Protein AF-A0A382M4D9-F1 (afdb_monomer_lite)

pLDDT: mean 91.48, std 10.32, range [55.06, 98.75]

Secondary structure (DSSP, 8-state):
-BTTB-TT----HHHHHHHHHHTT---EEEE--S-SSTGGGHHHHHHHHHSTTTEEEEE---TT-S-HHHHHHHHHHTTTT-EEEEEES---S-SSTTS---GGGSTTHHHHHHHHHHT-EEEE---GGGGGGHHHHHHH-TT--EEEGGGS----S-EEE-TTS-EEE-

Structure (mmCIF, N/CA/C/O backbone):
data_AF-A0A382M4D9-F1
#
_entry.id   AF-A0A382M4D9-F1
#
loop_
_atom_site.group_PDB
_atom_site.id
_atom_site.type_symbol
_atom_site.label_atom_id
_atom_site.label_alt_id
_atom_site.label_comp_id
_atom_site.label_asym_id
_atom_site.label_entity_id
_atom_site.label_seq_id
_atom_site.pdbx_PDB_ins_code
_atom_site.Cartn_x
_atom_site.Cartn_y
_atom_site.Cartn_z
_atom_site.occupancy
_atom_site.B_iso_or_equiv
_atom_site.auth_seq_id
_atom_site.auth_comp_id
_atom_site.auth_asym_id
_atom_site.auth_atom_id
_atom_site.pdbx_PDB_model_num
ATOM 1 N N . VAL A 1 1 ? -1.317 16.484 -0.487 1.00 55.53 1 VAL A N 1
ATOM 2 C CA . VAL A 1 1 ? -2.567 17.117 -0.968 1.00 55.53 1 VAL A CA 1
ATOM 3 C C . VAL A 1 1 ? -2.512 17.116 -2.482 1.00 55.53 1 VAL A C 1
ATOM 5 O O . VAL A 1 1 ? -1.480 17.491 -3.025 1.00 55.53 1 VAL A O 1
ATOM 8 N N . SER A 1 2 ? -3.540 16.599 -3.143 1.00 65.31 2 SER A N 1
ATOM 9 C CA . SER A 1 2 ? -3.693 16.651 -4.603 1.00 65.31 2 SER A CA 1
ATOM 10 C C . SER A 1 2 ? -5.046 17.277 -4.920 1.00 65.31 2 SER A C 1
ATOM 12 O O . SER A 1 2 ? -5.906 17.311 -4.042 1.00 65.31 2 SER A O 1
ATOM 14 N N . ASP A 1 3 ? -5.272 17.707 -6.160 1.00 67.88 3 ASP A N 1
ATOM 15 C CA . ASP A 1 3 ? -6.559 18.289 -6.578 1.00 67.88 3 ASP A CA 1
ATOM 16 C C . ASP A 1 3 ? -7.755 17.358 -6.289 1.00 67.88 3 ASP A C 1
ATOM 18 O O . ASP A 1 3 ? -8.880 17.804 -6.079 1.00 67.88 3 ASP A O 1
ATOM 22 N N . HIS A 1 4 ? -7.507 16.047 -6.217 1.00 68.38 4 HIS A N 1
ATOM 23 C CA . HIS A 1 4 ? -8.518 15.021 -5.943 1.00 68.38 4 HIS A CA 1
ATOM 24 C C . HIS A 1 4 ? -8.655 14.661 -4.453 1.00 68.38 4 HIS A C 1
ATOM 26 O O . HIS A 1 4 ? -9.627 14.015 -4.060 1.00 68.38 4 HIS A O 1
ATOM 32 N N . LEU A 1 5 ? -7.697 15.077 -3.622 1.00 73.44 5 LEU A N 1
ATOM 33 C CA . LEU A 1 5 ? -7.698 14.936 -2.164 1.00 73.44 5 LEU A CA 1
ATOM 34 C C . LEU A 1 5 ? -7.378 16.300 -1.533 1.00 73.44 5 LEU A C 1
ATOM 36 O O . LEU A 1 5 ? -6.276 16.476 -0.991 1.00 73.44 5 LEU A O 1
ATOM 40 N N . PRO A 1 6 ? -8.307 17.269 -1.657 1.00 75.50 6 PRO A N 1
ATOM 41 C CA . PRO A 1 6 ? -8.135 18.606 -1.101 1.00 75.50 6 PRO A CA 1
ATOM 42 C C . PRO A 1 6 ? -8.038 18.530 0.429 1.00 75.50 6 PRO A C 1
ATOM 44 O O . PRO A 1 6 ? -8.670 17.673 1.053 1.00 75.50 6 PRO A O 1
ATOM 47 N N . ALA A 1 7 ? -7.227 19.399 1.036 1.00 77.00 7 ALA A N 1
ATOM 48 C CA . ALA A 1 7 ? -6.929 19.369 2.473 1.00 77.00 7 ALA A CA 1
ATOM 49 C C . ALA A 1 7 ? -8.166 19.637 3.351 1.00 77.00 7 ALA A C 1
ATOM 51 O O . ALA A 1 7 ? -8.216 19.255 4.514 1.00 77.00 7 ALA A O 1
ATOM 52 N N . GLU A 1 8 ? -9.167 20.274 2.763 1.00 81.31 8 GLU A N 1
ATOM 53 C CA . GLU A 1 8 ? -10.406 20.763 3.349 1.00 81.31 8 GLU A CA 1
ATOM 54 C C . GLU A 1 8 ? -11.486 19.675 3.350 1.00 81.31 8 GLU A C 1
ATOM 56 O O . GLU A 1 8 ? -12.506 19.796 4.029 1.00 81.31 8 GLU A O 1
ATOM 61 N N . ARG A 1 9 ? -11.289 18.598 2.575 1.00 82.69 9 ARG A N 1
ATOM 62 C CA . ARG A 1 9 ? -12.210 17.465 2.542 1.00 82.69 9 ARG A CA 1
ATOM 63 C C . ARG A 1 9 ? -11.913 16.536 3.710 1.00 82.69 9 ARG A C 1
ATOM 65 O O . ARG A 1 9 ? -11.117 15.603 3.609 1.00 82.69 9 ARG A O 1
ATOM 72 N N . GLU A 1 10 ? -12.627 16.762 4.801 1.00 87.75 10 GLU A N 1
ATOM 73 C CA . GLU A 1 10 ? -12.584 15.886 5.962 1.00 87.75 10 GLU A CA 1
ATOM 74 C C . GLU A 1 10 ? -13.296 14.550 5.692 1.00 87.75 10 GLU A C 1
ATOM 76 O O . GLU A 1 10 ? -14.383 14.486 5.112 1.00 87.75 10 GLU A O 1
ATOM 81 N N . ALA A 1 11 ? -12.672 13.462 6.137 1.00 90.75 11 ALA A N 1
ATOM 82 C CA . ALA A 1 11 ? -13.243 12.119 6.141 1.00 90.75 11 ALA A CA 1
ATOM 83 C C . ALA A 1 11 ? -12.932 11.441 7.489 1.00 90.75 11 ALA A C 1
ATOM 85 O O . ALA A 1 11 ? -12.073 10.559 7.541 1.00 90.75 11 ALA A O 1
ATOM 86 N N . PRO A 1 12 ? -13.569 11.893 8.587 1.00 94.81 12 PRO A N 1
ATOM 87 C CA . PRO A 1 12 ? -13.306 11.375 9.924 1.00 94.81 12 PRO A CA 1
ATOM 88 C C . PRO A 1 12 ? -13.742 9.909 10.062 1.00 94.81 12 PRO A C 1
ATOM 90 O O . PRO A 1 12 ? -14.660 9.439 9.383 1.00 94.81 12 PRO A O 1
ATOM 93 N N . VAL A 1 13 ? -13.101 9.183 10.977 1.00 97.12 13 VAL A N 1
ATOM 94 C CA . VAL A 1 13 ? -13.287 7.735 11.152 1.00 97.12 13 VAL A CA 1
ATOM 95 C C . VAL A 1 13 ? -14.624 7.446 11.820 1.00 97.12 13 VAL A C 1
ATOM 97 O O . VAL A 1 13 ? -15.262 6.443 11.527 1.00 97.12 13 VAL A O 1
ATOM 100 N N . GLU A 1 14 ? -15.103 8.376 12.638 1.00 97.25 14 GLU A N 1
ATOM 101 C CA . GLU A 1 14 ? -16.394 8.342 13.314 1.00 97.25 14 GLU A CA 1
ATOM 102 C C . GLU A 1 14 ? -17.543 8.297 12.296 1.00 97.25 14 GLU A C 1
ATOM 104 O O . GLU A 1 14 ? -18.450 7.475 12.421 1.00 97.25 14 GLU A O 1
ATOM 109 N N . LEU A 1 15 ? -17.452 9.094 11.222 1.00 96.88 15 LEU A N 1
ATOM 110 C CA . LEU A 1 15 ? -18.423 9.062 10.124 1.00 96.88 15 LEU A CA 1
ATOM 111 C C . LEU A 1 15 ? -18.382 7.723 9.373 1.00 96.88 15 LEU A C 1
ATOM 113 O O . LEU A 1 15 ? -19.407 7.229 8.900 1.00 96.88 15 LEU A O 1
ATOM 117 N N . PHE A 1 16 ? -17.197 7.125 9.234 1.00 97.50 16 PHE A N 1
ATOM 118 C CA . PHE A 1 16 ? -17.065 5.817 8.601 1.00 97.50 16 PHE A CA 1
ATOM 119 C C . PHE A 1 16 ? -17.634 4.697 9.482 1.00 97.50 16 PHE A C 1
ATOM 121 O O . PHE A 1 16 ? -18.360 3.842 8.976 1.00 97.50 16 PHE A O 1
ATOM 128 N N . LEU A 1 17 ? -17.396 4.743 10.793 1.00 98.25 17 LEU A N 1
ATOM 129 C CA . LEU A 1 17 ? -17.949 3.804 11.770 1.00 98.25 17 LEU A CA 1
ATOM 130 C C . LEU A 1 17 ? -19.481 3.848 11.811 1.00 98.25 17 LEU A C 1
ATOM 132 O O . LEU A 1 17 ? -20.110 2.790 11.801 1.00 98.25 17 LEU A O 1
ATOM 136 N N . GLU A 1 18 ? -20.087 5.039 11.784 1.00 97.81 18 GLU A N 1
ATOM 137 C CA . GLU A 1 18 ? -21.548 5.198 11.698 1.00 97.81 18 GLU A CA 1
ATOM 138 C C . GLU A 1 18 ? -22.109 4.532 10.430 1.00 97.81 18 GLU A C 1
ATOM 140 O O . GLU A 1 18 ? -23.104 3.798 10.469 1.00 97.81 18 GLU A O 1
ATOM 145 N N . ARG A 1 19 ? -21.434 4.725 9.289 1.00 97.62 19 ARG A N 1
ATOM 146 C CA . ARG A 1 19 ? -21.816 4.081 8.024 1.00 97.62 19 ARG A CA 1
ATOM 147 C C . ARG A 1 19 ? -21.670 2.568 8.090 1.00 97.62 19 ARG A C 1
ATOM 149 O O . ARG A 1 19 ? -22.574 1.873 7.632 1.00 97.62 19 ARG A O 1
ATOM 156 N N . MET A 1 20 ? -20.574 2.062 8.654 1.00 98.31 20 MET A N 1
ATOM 157 C CA . MET A 1 20 ? -20.366 0.628 8.856 1.00 98.31 20 MET A CA 1
ATOM 158 C C . MET A 1 20 ? -21.477 0.032 9.717 1.00 98.31 20 MET A C 1
ATOM 160 O O . MET A 1 20 ? -22.072 -0.965 9.325 1.00 98.31 20 MET A O 1
ATOM 164 N N . GLN A 1 21 ? -21.818 0.676 10.837 1.00 98.00 21 GLN A N 1
ATOM 165 C CA . GLN A 1 21 ? -22.901 0.238 11.718 1.00 98.00 21 GLN A CA 1
ATOM 166 C C . GLN A 1 21 ? -24.247 0.205 10.989 1.00 98.00 21 GLN A C 1
ATOM 168 O O . GLN A 1 21 ? -24.964 -0.789 11.067 1.00 98.00 21 GLN A O 1
ATOM 173 N N . THR A 1 22 ? -24.563 1.259 10.234 1.00 98.31 22 THR A N 1
ATOM 174 C CA . THR A 1 22 ? -25.809 1.356 9.455 1.00 98.31 22 THR A CA 1
ATOM 175 C C . THR A 1 22 ? -25.954 0.218 8.437 1.00 98.31 22 THR A C 1
ATOM 177 O O . THR A 1 22 ? -27.069 -0.191 8.128 1.00 98.31 22 THR A O 1
ATOM 180 N N . HIS A 1 23 ? -24.838 -0.312 7.929 1.00 98.19 23 HIS A N 1
ATOM 181 C CA . HIS A 1 23 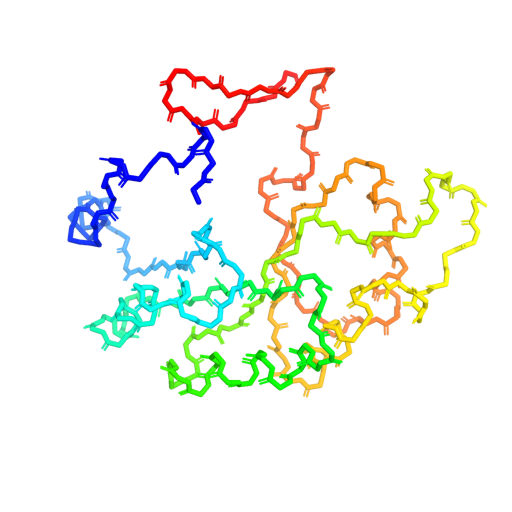? -24.819 -1.358 6.903 1.00 98.19 23 HIS A CA 1
ATOM 182 C C . HIS A 1 23 ? -24.398 -2.737 7.436 1.00 98.19 23 HIS A C 1
ATOM 184 O O . HIS A 1 23 ? -24.180 -3.643 6.637 1.00 98.19 23 HIS A O 1
ATOM 190 N N . GLY A 1 24 ? -24.271 -2.911 8.757 1.00 97.94 24 GLY A N 1
ATOM 191 C CA . GLY A 1 24 ? -23.869 -4.188 9.357 1.00 97.94 24 GLY A CA 1
ATOM 192 C C . GLY A 1 24 ? -22.459 -4.646 8.963 1.00 97.94 24 GLY A C 1
ATOM 193 O O . GLY A 1 24 ? -22.241 -5.831 8.746 1.00 97.94 24 GLY A O 1
ATOM 194 N N . ILE A 1 25 ? -21.514 -3.712 8.815 1.00 98.44 25 ILE A N 1
ATOM 195 C CA . ILE A 1 25 ? -20.112 -4.007 8.496 1.00 98.44 25 ILE A CA 1
ATOM 196 C C . ILE A 1 25 ? -19.301 -4.092 9.794 1.00 98.44 25 ILE A C 1
ATOM 198 O O . ILE A 1 25 ? -19.075 -3.092 10.486 1.00 98.44 25 ILE A O 1
ATOM 202 N N . ASP A 1 26 ? -18.802 -5.287 10.093 1.00 98.06 26 ASP A N 1
ATOM 203 C CA . ASP A 1 26 ? -18.066 -5.555 11.331 1.00 98.06 26 ASP A CA 1
ATOM 204 C C . ASP A 1 26 ? -16.620 -5.055 11.294 1.00 98.06 26 ASP A C 1
ATOM 206 O O . ASP A 1 26 ? -16.084 -4.664 12.325 1.00 98.06 26 ASP A O 1
ATOM 210 N N . GLY A 1 27 ? -15.995 -4.976 10.120 1.00 98.00 27 GLY A N 1
ATOM 211 C CA . GLY A 1 27 ? -14.614 -4.520 9.992 1.00 98.00 27 GLY A CA 1
ATOM 212 C C . GLY A 1 27 ? -14.275 -4.002 8.601 1.00 98.00 27 GLY A C 1
ATOM 213 O O . GLY A 1 27 ? -15.007 -4.232 7.639 1.00 98.00 27 GLY A O 1
ATOM 214 N N . ALA A 1 28 ? -13.170 -3.271 8.499 1.00 98.38 28 ALA A N 1
ATOM 215 C CA . ALA A 1 28 ? -12.704 -2.701 7.242 1.00 98.38 28 ALA A CA 1
ATOM 216 C C . ALA A 1 28 ? -11.175 -2.625 7.174 1.00 98.38 28 ALA A C 1
ATOM 218 O O . ALA A 1 28 ? -10.481 -2.592 8.188 1.00 98.38 28 ALA A O 1
ATOM 219 N N . VAL A 1 29 ? -10.650 -2.552 5.952 1.00 98.31 29 VAL A N 1
ATOM 220 C CA . VAL A 1 29 ? -9.235 -2.272 5.701 1.00 98.31 29 VAL A CA 1
ATOM 221 C C . VAL A 1 29 ? -9.101 -0.812 5.285 1.00 98.31 29 VAL A C 1
ATOM 223 O O . VAL A 1 29 ? -9.631 -0.404 4.251 1.00 98.31 29 VAL A O 1
ATOM 226 N N . LEU A 1 30 ? -8.408 -0.018 6.095 1.00 98.19 30 LEU A N 1
ATOM 227 C CA . LEU A 1 30 ? -8.135 1.388 5.822 1.00 98.19 30 LEU A CA 1
ATOM 228 C C . LEU A 1 30 ? -6.888 1.507 4.942 1.00 98.19 30 LEU A C 1
ATOM 230 O O . LEU A 1 30 ? -5.826 0.984 5.274 1.00 98.19 30 LEU A O 1
ATOM 234 N N . VAL A 1 31 ? -7.005 2.207 3.815 1.00 96.88 31 VAL A N 1
ATOM 235 C CA . VAL A 1 31 ? -5.925 2.332 2.827 1.00 96.88 31 VAL A CA 1
ATOM 236 C C . VAL A 1 31 ? -5.375 3.754 2.836 1.00 96.88 31 VAL A C 1
ATOM 238 O O . VAL A 1 31 ? -6.121 4.714 2.641 1.00 96.88 31 VAL A O 1
ATOM 241 N N . GLN A 1 32 ? -4.063 3.895 3.030 1.00 95.75 32 GLN A N 1
ATOM 242 C CA . GLN A 1 32 ? -3.391 5.190 3.012 1.00 95.75 32 GLN A CA 1
ATOM 243 C C . GLN A 1 32 ? -3.471 5.845 1.623 1.00 95.75 32 GLN A C 1
ATOM 245 O O . GLN A 1 32 ? -3.135 5.244 0.599 1.00 95.75 32 GLN A O 1
ATOM 250 N N . ILE A 1 33 ? -3.868 7.121 1.603 1.00 90.81 33 ILE A N 1
ATOM 251 C CA . ILE A 1 33 ? -3.916 7.959 0.391 1.00 90.81 33 ILE A CA 1
ATOM 252 C C . ILE A 1 33 ? -3.312 9.361 0.588 1.00 90.81 33 ILE A C 1
ATOM 254 O O . ILE A 1 33 ? -3.134 10.088 -0.384 1.00 90.81 33 ILE A O 1
ATOM 258 N N . GLY A 1 34 ? -2.982 9.749 1.828 1.00 86.06 34 GLY A N 1
ATOM 259 C CA . GLY A 1 34 ? -2.584 11.116 2.197 1.00 86.06 34 GLY A CA 1
ATOM 260 C C . GLY A 1 34 ? -1.098 11.453 2.029 1.00 86.06 34 GLY A C 1
ATOM 261 O O . GLY A 1 34 ? -0.683 12.543 2.409 1.00 86.06 34 GLY A O 1
ATOM 262 N N . GLY A 1 35 ? -0.293 10.537 1.487 1.00 91.44 35 GLY A N 1
ATOM 263 C CA . GLY A 1 35 ? 1.159 10.684 1.356 1.00 91.44 35 GLY A CA 1
ATOM 264 C C . GLY A 1 35 ? 1.905 9.417 1.768 1.00 91.44 35 GLY A C 1
ATOM 265 O O . GLY A 1 35 ? 1.324 8.522 2.385 1.00 91.44 35 GLY A O 1
ATOM 266 N N . THR A 1 36 ? 3.183 9.343 1.399 1.00 94.88 36 THR A N 1
ATOM 267 C CA . THR A 1 36 ? 4.004 8.127 1.505 1.00 94.88 36 THR A CA 1
ATOM 268 C C . THR A 1 36 ? 4.983 8.133 2.681 1.00 94.88 36 THR A C 1
ATOM 270 O O . THR A 1 36 ? 5.411 7.062 3.104 1.00 94.88 36 THR A O 1
ATOM 273 N N . SER A 1 37 ? 5.340 9.300 3.235 1.00 95.62 37 SER A N 1
ATOM 274 C CA . SER A 1 37 ? 6.242 9.353 4.399 1.00 95.62 37 SER A CA 1
ATOM 275 C C . SER A 1 37 ? 5.582 8.754 5.641 1.00 95.62 37 SER A C 1
ATOM 277 O O . SER A 1 37 ? 4.354 8.672 5.732 1.00 95.62 37 SER A O 1
ATOM 279 N N . PHE A 1 38 ? 6.390 8.364 6.624 1.00 96.62 38 PHE A N 1
ATOM 280 C CA . PHE A 1 38 ? 5.889 7.802 7.876 1.00 96.62 38 PHE A CA 1
ATOM 281 C C . PHE A 1 38 ? 4.909 8.755 8.588 1.00 96.62 38 PHE A C 1
ATOM 283 O O . PHE A 1 38 ? 3.848 8.343 9.045 1.00 96.62 38 PHE A O 1
ATOM 290 N N . GLU A 1 39 ? 5.204 10.053 8.597 1.00 96.50 39 GLU A N 1
ATOM 291 C CA . GLU A 1 39 ? 4.402 11.096 9.247 1.00 96.50 39 GLU A CA 1
ATOM 292 C C . GLU A 1 39 ? 3.016 11.230 8.604 1.00 96.50 39 GLU A C 1
ATOM 294 O O . GLU A 1 39 ? 2.022 11.427 9.303 1.00 96.50 39 GLU A O 1
ATOM 299 N N . HIS A 1 40 ? 2.916 11.033 7.285 1.00 95.81 40 HIS A N 1
ATOM 300 C CA . HIS A 1 40 ? 1.630 11.043 6.584 1.00 95.81 40 HIS A CA 1
ATOM 301 C C . HIS A 1 40 ? 0.701 9.894 7.010 1.00 95.81 40 HIS A C 1
ATOM 303 O O . HIS A 1 40 ? -0.502 9.968 6.760 1.00 95.81 40 HIS A O 1
ATOM 309 N N . HIS A 1 41 ? 1.223 8.850 7.662 1.00 97.62 41 HIS A N 1
ATOM 310 C CA . HIS A 1 41 ? 0.428 7.736 8.180 1.00 97.62 41 HIS A CA 1
ATOM 311 C C . HIS A 1 41 ? -0.130 8.000 9.586 1.00 97.62 41 HIS A C 1
ATOM 313 O O . HIS A 1 41 ? -0.867 7.163 10.098 1.00 97.62 41 HIS A O 1
ATOM 319 N N . ALA A 1 42 ? 0.165 9.142 10.223 1.00 96.94 42 ALA A N 1
ATOM 320 C CA . ALA A 1 42 ? -0.224 9.406 11.613 1.00 96.94 42 ALA A CA 1
ATOM 321 C C . ALA A 1 42 ? -1.732 9.222 11.874 1.00 96.94 42 ALA A C 1
ATOM 323 O O . ALA A 1 42 ? -2.121 8.654 12.895 1.00 96.94 42 ALA A O 1
ATOM 324 N N . TYR A 1 43 ? -2.582 9.653 10.937 1.00 96.88 43 TYR A N 1
ATOM 325 C CA . TYR A 1 43 ? -4.030 9.479 11.049 1.00 96.88 43 TYR A CA 1
ATOM 326 C C . TYR A 1 43 ? -4.463 8.013 10.910 1.00 96.88 43 TYR A C 1
ATOM 328 O O . TYR A 1 43 ? -5.255 7.530 11.719 1.00 96.88 43 TYR A O 1
ATOM 336 N N . LEU A 1 44 ? -3.898 7.282 9.942 1.00 98.25 44 LEU A N 1
ATOM 337 C CA . LEU A 1 44 ? -4.137 5.846 9.786 1.00 98.25 44 LEU A CA 1
ATOM 338 C C . LEU A 1 44 ? -3.719 5.088 11.053 1.00 98.25 44 LEU A C 1
ATOM 340 O O . LEU A 1 44 ? -4.523 4.356 11.621 1.00 98.25 44 LEU A O 1
ATOM 344 N N . LEU A 1 45 ? -2.500 5.324 11.543 1.00 98.50 45 LEU A N 1
ATOM 345 C CA . LEU A 1 45 ? -1.970 4.697 12.757 1.00 98.50 45 LEU A CA 1
ATOM 346 C C . LEU A 1 45 ? -2.844 4.993 13.983 1.00 98.50 45 LEU A C 1
ATOM 348 O O . LEU A 1 45 ? -3.088 4.103 14.797 1.00 98.50 45 LEU A O 1
ATOM 352 N N . ARG A 1 46 ? -3.366 6.222 14.105 1.00 98.38 46 ARG A N 1
ATOM 353 C CA . ARG A 1 46 ? -4.335 6.572 15.153 1.00 98.38 46 ARG A CA 1
ATOM 354 C C . ARG A 1 46 ? -5.595 5.710 15.064 1.00 98.38 46 ARG A C 1
ATOM 356 O O . ARG A 1 46 ? -5.978 5.129 16.073 1.00 98.38 46 ARG A O 1
ATOM 363 N N . CYS A 1 47 ? -6.193 5.588 13.879 1.00 98.50 47 CYS A N 1
ATOM 364 C CA . CYS A 1 47 ? -7.411 4.800 13.681 1.00 98.50 47 CYS A CA 1
ATOM 365 C C . CYS A 1 47 ? -7.202 3.314 14.013 1.00 98.50 47 CYS A C 1
ATOM 367 O O . CYS A 1 47 ? -8.051 2.709 14.662 1.00 98.50 47 CYS A O 1
ATOM 369 N N . LEU A 1 48 ? -6.065 2.735 13.608 1.00 98.62 48 LEU A N 1
ATOM 370 C CA . LEU A 1 48 ? -5.739 1.330 13.889 1.00 98.62 48 LEU A CA 1
ATOM 371 C C . LEU A 1 48 ? -5.538 1.061 15.385 1.00 98.62 48 LEU A C 1
ATOM 373 O O . LEU A 1 48 ? -5.903 -0.007 15.867 1.00 98.62 48 LEU A O 1
ATOM 377 N N . ARG A 1 49 ? -4.979 2.029 16.122 1.00 98.25 49 ARG A N 1
ATOM 378 C CA . ARG A 1 49 ? -4.794 1.932 17.575 1.00 98.25 49 ARG A CA 1
ATOM 379 C C . ARG A 1 49 ? -6.101 2.117 18.347 1.00 98.25 49 ARG A C 1
ATOM 381 O O . ARG A 1 49 ? -6.305 1.446 19.350 1.00 98.25 49 ARG A O 1
ATOM 388 N N . GLU A 1 50 ? -6.952 3.049 17.925 1.00 98.12 50 GLU A N 1
ATOM 389 C CA . GLU A 1 50 ? -8.210 3.365 18.618 1.00 98.12 50 GLU A CA 1
ATOM 390 C C . GLU A 1 50 ? -9.293 2.307 18.386 1.00 98.12 50 GLU A C 1
ATOM 392 O O . GLU A 1 50 ? -10.088 2.040 19.285 1.00 98.12 50 GLU A O 1
ATOM 397 N N . TYR A 1 51 ? -9.299 1.667 17.213 1.00 98.12 51 TYR A N 1
ATOM 398 C CA . TYR A 1 51 ? -10.305 0.670 16.838 1.00 98.12 51 TYR A CA 1
ATOM 399 C C . TYR A 1 51 ? -9.654 -0.651 16.383 1.00 98.12 51 TYR A C 1
ATOM 401 O O . TYR A 1 51 ? -9.868 -1.098 15.249 1.00 98.12 51 TYR A O 1
ATOM 409 N N . PRO A 1 52 ? -8.866 -1.299 17.261 1.00 97.50 52 PRO A N 1
ATOM 410 C CA . PRO A 1 52 ? -8.022 -2.439 16.910 1.00 97.50 52 PRO A CA 1
ATOM 411 C C . PRO A 1 52 ? -8.799 -3.682 16.469 1.00 97.50 52 PRO A C 1
ATOM 413 O O . PRO A 1 52 ? -8.243 -4.503 15.743 1.00 97.50 52 PRO A O 1
ATOM 416 N N . ASP A 1 53 ? -10.058 -3.804 16.895 1.00 97.19 53 ASP A N 1
ATOM 417 C CA . ASP A 1 53 ? -10.953 -4.919 16.560 1.00 97.19 53 ASP A CA 1
ATOM 418 C C . ASP A 1 53 ? -11.799 -4.643 15.307 1.00 97.19 53 ASP A C 1
ATOM 420 O O . ASP A 1 53 ? -12.554 -5.501 14.856 1.00 97.19 53 ASP A O 1
ATOM 424 N N . ARG A 1 54 ? -11.709 -3.427 14.749 1.00 98.06 54 ARG A N 1
ATOM 425 C CA . ARG A 1 54 ? -12.500 -2.995 13.585 1.00 98.06 54 ARG A CA 1
ATOM 426 C C . ARG A 1 54 ? -11.651 -2.828 12.335 1.00 98.06 54 ARG A C 1
ATOM 428 O O . ARG A 1 54 ? -12.177 -3.000 11.234 1.00 98.06 54 ARG A O 1
ATOM 435 N N . PHE A 1 55 ? -10.375 -2.465 12.483 1.00 98.75 55 PHE A N 1
ATOM 436 C CA . PHE A 1 55 ? -9.555 -2.038 11.354 1.00 98.75 55 PHE A CA 1
ATOM 437 C C . PHE A 1 55 ? -8.221 -2.765 11.218 1.00 98.75 55 PHE A C 1
ATOM 439 O O . PHE A 1 55 ? -7.467 -2.937 12.173 1.00 98.75 55 PHE A O 1
ATOM 446 N N . LEU A 1 56 ? -7.907 -3.083 9.962 1.00 98.69 56 LEU A N 1
ATOM 447 C CA . LEU A 1 56 ? -6.554 -3.337 9.473 1.00 98.69 56 LEU A CA 1
ATOM 448 C C . LEU A 1 56 ? -6.145 -2.210 8.520 1.00 98.69 56 LEU A C 1
ATOM 450 O O . LEU A 1 56 ? -6.983 -1.428 8.069 1.00 98.69 56 LEU A O 1
ATOM 454 N N . GLY A 1 57 ? -4.855 -2.115 8.216 1.00 98.44 57 GLY A N 1
ATOM 455 C CA . GLY A 1 57 ? -4.278 -1.030 7.436 1.00 98.44 57 GLY A CA 1
ATOM 456 C C . GLY A 1 57 ? -3.483 -1.498 6.225 1.00 98.44 57 GLY A C 1
ATOM 457 O O . GLY A 1 57 ? -2.817 -2.532 6.257 1.00 98.44 57 GLY A O 1
ATOM 458 N N . ILE A 1 58 ? -3.499 -0.677 5.179 1.00 98.62 58 ILE A N 1
ATOM 459 C CA . ILE A 1 58 ? -2.577 -0.748 4.046 1.00 98.62 58 ILE A CA 1
ATOM 460 C C . ILE A 1 58 ? -1.814 0.571 3.972 1.00 98.62 58 ILE A C 1
ATOM 462 O O . ILE A 1 58 ? -2.418 1.640 3.841 1.00 98.62 58 ILE A O 1
ATOM 466 N N . GLY A 1 59 ? -0.489 0.486 4.062 1.00 98.19 59 GLY A N 1
ATOM 467 C CA . GLY A 1 59 ? 0.411 1.631 4.001 1.00 98.19 59 GLY A CA 1
ATOM 468 C C . GLY A 1 59 ? 0.845 1.994 2.581 1.00 98.19 59 GLY A C 1
ATOM 469 O O . GLY A 1 59 ? 0.465 1.363 1.591 1.00 98.19 59 GLY A O 1
ATOM 470 N N . LEU A 1 60 ? 1.681 3.023 2.499 1.00 97.50 60 LEU A N 1
ATOM 471 C CA . LEU A 1 60 ? 2.401 3.432 1.302 1.00 97.50 60 LEU A CA 1
ATOM 472 C C . LEU A 1 60 ? 3.900 3.503 1.592 1.00 97.50 60 LEU A C 1
ATOM 474 O O . LEU A 1 60 ? 4.326 3.851 2.694 1.00 97.50 60 LEU A O 1
ATOM 478 N N . VAL A 1 61 ? 4.692 3.238 0.558 1.00 97.06 61 VAL A N 1
ATOM 479 C CA . VAL A 1 61 ? 6.152 3.352 0.588 1.00 97.06 61 VAL A CA 1
ATOM 480 C C . VAL A 1 61 ? 6.566 4.555 -0.268 1.00 97.06 61 VAL A C 1
ATOM 482 O O . VAL A 1 61 ? 6.020 4.723 -1.364 1.00 97.06 61 VAL A O 1
ATOM 485 N N . PRO A 1 62 ? 7.483 5.425 0.196 1.00 95.19 62 PRO A N 1
ATOM 486 C CA . PRO A 1 62 ? 8.040 6.484 -0.640 1.00 95.19 62 PRO A CA 1
ATOM 487 C C . PRO A 1 62 ? 8.752 5.909 -1.875 1.00 95.19 62 PRO A C 1
ATOM 489 O O . PRO A 1 62 ? 9.421 4.885 -1.749 1.00 95.19 62 PRO A O 1
ATOM 492 N N . PRO A 1 63 ? 8.642 6.548 -3.055 1.00 88.62 63 PRO A N 1
ATOM 493 C CA . PRO A 1 63 ? 9.269 6.040 -4.279 1.00 88.62 63 PRO A CA 1
ATOM 494 C C . PRO A 1 63 ? 10.800 5.988 -4.181 1.00 88.62 63 PRO A C 1
ATOM 496 O O . PRO A 1 63 ? 11.403 5.028 -4.644 1.00 88.62 63 PRO A O 1
ATOM 499 N N . ASP A 1 64 ? 11.404 6.968 -3.507 1.00 87.75 64 ASP A N 1
ATOM 500 C CA . ASP A 1 64 ? 12.858 7.094 -3.341 1.00 87.75 64 ASP A CA 1
ATOM 501 C C . ASP A 1 64 ? 13.329 6.549 -1.980 1.00 87.75 64 ASP A C 1
ATOM 503 O O . ASP A 1 64 ? 14.256 7.067 -1.362 1.00 87.75 64 ASP A O 1
ATOM 507 N N . C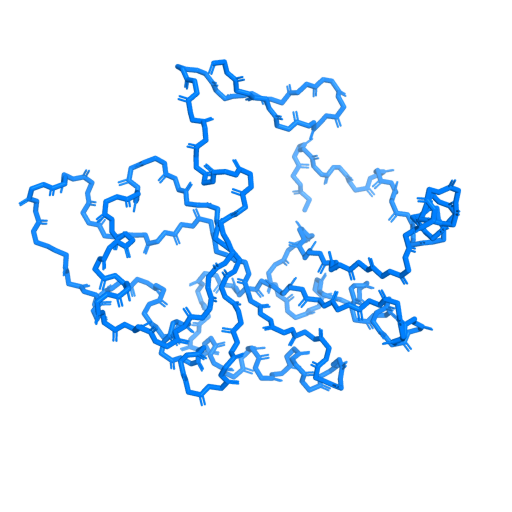YS A 1 65 ? 12.628 5.546 -1.443 1.00 92.88 65 CYS A N 1
ATOM 508 C CA . CYS A 1 65 ? 12.990 4.936 -0.169 1.00 92.88 65 CYS A CA 1
ATOM 509 C C . CYS A 1 65 ? 14.195 3.998 -0.345 1.00 92.88 65 CYS A C 1
ATOM 511 O O . CYS A 1 65 ? 14.077 2.967 -1.007 1.00 92.88 65 CYS A O 1
ATOM 513 N N . ASP A 1 66 ? 15.328 4.326 0.285 1.00 93.06 66 ASP A N 1
ATOM 514 C CA . ASP A 1 66 ? 16.554 3.510 0.230 1.00 93.06 66 ASP A CA 1
ATOM 515 C C . ASP A 1 66 ? 16.339 2.081 0.764 1.00 93.06 66 ASP A C 1
ATOM 517 O O . ASP A 1 66 ? 16.815 1.095 0.182 1.00 93.06 66 ASP A O 1
ATOM 521 N N . ASP A 1 67 ? 15.592 1.973 1.867 1.00 96.81 67 ASP A N 1
ATOM 522 C CA . ASP A 1 67 ? 15.220 0.715 2.513 1.00 96.81 67 ASP A CA 1
ATOM 523 C C . ASP A 1 67 ? 13.694 0.622 2.695 1.00 96.81 67 ASP A C 1
ATOM 525 O O . ASP A 1 67 ? 13.152 0.940 3.763 1.00 96.81 67 ASP A O 1
ATOM 529 N N . PRO A 1 68 ? 12.970 0.181 1.650 1.00 97.44 68 PRO A N 1
ATOM 530 C CA . PRO A 1 68 ? 11.525 0.045 1.727 1.00 97.44 68 PRO A CA 1
ATOM 531 C C . PRO A 1 68 ? 11.096 -1.031 2.733 1.00 97.44 68 PRO A C 1
ATOM 533 O O . PRO A 1 68 ? 10.011 -0.920 3.296 1.00 97.44 68 PRO A O 1
ATOM 536 N N . GLY A 1 69 ? 11.930 -2.046 2.994 1.00 97.88 69 GLY A N 1
ATOM 537 C CA . GLY A 1 69 ? 11.632 -3.096 3.969 1.00 97.88 69 GLY A CA 1
ATOM 538 C C . GLY A 1 69 ? 11.610 -2.549 5.394 1.00 97.88 69 GLY A C 1
ATOM 539 O O . GLY A 1 69 ? 10.641 -2.763 6.122 1.00 97.88 69 GLY A O 1
ATOM 540 N N . ALA A 1 70 ? 12.616 -1.751 5.762 1.00 98.12 70 ALA A N 1
ATOM 541 C CA . ALA A 1 70 ? 12.650 -1.076 7.057 1.00 98.12 70 ALA A CA 1
ATOM 542 C C . ALA A 1 70 ? 11.488 -0.083 7.234 1.00 98.12 70 ALA A C 1
ATOM 544 O O . ALA A 1 70 ? 10.923 0.015 8.323 1.00 98.12 70 ALA A O 1
ATOM 545 N N . HIS A 1 71 ? 11.090 0.635 6.176 1.00 98.38 71 HIS A N 1
ATOM 546 C CA . HIS A 1 71 ? 9.914 1.515 6.228 1.00 98.38 71 HIS A CA 1
ATOM 547 C C . HIS A 1 71 ? 8.615 0.732 6.463 1.00 98.38 71 HIS A C 1
ATOM 549 O O . HIS A 1 71 ? 7.786 1.145 7.276 1.00 98.38 71 HIS A O 1
ATOM 555 N N . ILE A 1 72 ? 8.453 -0.413 5.793 1.00 98.44 72 ILE A N 1
ATOM 556 C CA . ILE A 1 72 ? 7.312 -1.318 5.981 1.00 98.44 72 ILE A CA 1
ATOM 557 C C . ILE A 1 72 ? 7.265 -1.845 7.415 1.00 98.44 72 ILE A C 1
ATOM 559 O O . ILE A 1 72 ? 6.223 -1.738 8.059 1.00 98.44 72 ILE A O 1
ATOM 563 N N . ASP A 1 73 ? 8.386 -2.357 7.927 1.00 98.44 73 ASP A N 1
ATOM 564 C CA . ASP A 1 73 ? 8.457 -2.902 9.286 1.00 98.44 73 ASP A CA 1
ATOM 565 C C . ASP A 1 73 ? 8.185 -1.809 10.327 1.00 98.44 73 ASP A C 1
ATOM 567 O O . ASP A 1 73 ? 7.396 -2.013 11.243 1.00 98.44 73 ASP A O 1
ATOM 571 N N . ARG A 1 74 ? 8.705 -0.592 10.122 1.00 98.44 74 ARG A N 1
ATOM 572 C CA . ARG A 1 74 ? 8.411 0.555 10.992 1.00 98.44 74 ARG A CA 1
ATOM 573 C C . ARG A 1 74 ? 6.915 0.889 11.038 1.00 98.44 74 ARG A C 1
ATOM 575 O O . ARG A 1 74 ? 6.404 1.250 12.097 1.00 98.44 74 ARG A O 1
ATOM 582 N N . LEU A 1 75 ? 6.212 0.817 9.905 1.00 98.50 75 LEU A N 1
ATOM 583 C CA . LEU A 1 75 ? 4.761 1.025 9.851 1.00 98.50 75 LEU A CA 1
ATOM 584 C C . LEU A 1 75 ? 3.998 -0.107 10.548 1.00 98.50 75 LEU A C 1
ATOM 586 O O . LEU A 1 75 ? 3.066 0.167 11.305 1.00 98.50 75 LEU A O 1
ATOM 590 N N . ALA A 1 76 ? 4.398 -1.358 10.316 1.00 98.19 76 ALA A N 1
ATOM 591 C CA . ALA A 1 76 ? 3.809 -2.518 10.973 1.00 98.19 76 ALA A CA 1
ATOM 592 C C . ALA A 1 76 ? 3.973 -2.422 12.498 1.00 98.19 76 ALA A C 1
ATOM 594 O O . ALA A 1 76 ? 2.971 -2.463 13.212 1.00 98.19 76 ALA A O 1
ATOM 595 N N . ASP A 1 77 ? 5.187 -2.166 12.986 1.00 98.31 77 ASP A N 1
ATOM 596 C CA . ASP A 1 77 ? 5.501 -2.012 14.409 1.00 98.31 77 ASP A CA 1
ATOM 597 C C . ASP A 1 77 ? 4.702 -0.871 15.050 1.00 98.31 77 ASP A C 1
ATOM 599 O O . ASP A 1 77 ? 4.084 -1.049 16.096 1.00 98.31 77 ASP A O 1
ATOM 603 N N . ALA A 1 78 ? 4.619 0.290 14.390 1.00 98.31 78 ALA A N 1
ATOM 604 C CA . ALA A 1 78 ? 3.858 1.439 14.889 1.00 98.31 78 ALA A CA 1
ATOM 605 C C . ALA A 1 78 ? 2.334 1.205 14.959 1.00 98.31 78 ALA A C 1
ATOM 607 O O . ALA A 1 78 ? 1.607 2.029 15.519 1.00 98.31 78 ALA A O 1
ATOM 608 N N . SER A 1 79 ? 1.848 0.114 14.365 1.00 98.12 79 SER A N 1
ATOM 609 C CA . SER A 1 79 ? 0.440 -0.290 14.342 1.00 98.12 79 SER A CA 1
ATOM 610 C C . SER A 1 79 ? 0.164 -1.580 15.126 1.00 98.12 79 SER A C 1
ATOM 612 O O . SER A 1 79 ? -0.930 -2.140 15.005 1.00 98.12 79 SER A O 1
ATOM 614 N N . ASP A 1 80 ? 1.147 -2.077 15.885 1.00 97.50 80 ASP A N 1
ATOM 615 C CA . ASP A 1 80 ? 1.116 -3.386 16.548 1.00 97.50 80 ASP A CA 1
ATOM 616 C C . ASP A 1 80 ? 0.732 -4.517 15.567 1.00 97.50 80 ASP A C 1
ATOM 618 O O . ASP A 1 80 ? -0.116 -5.365 15.853 1.00 97.50 80 ASP A O 1
ATOM 622 N N . GLY A 1 81 ? 1.303 -4.479 14.358 1.00 97.62 81 GLY A N 1
ATOM 623 C CA . GLY A 1 81 ? 1.075 -5.456 13.290 1.00 97.62 81 GLY A CA 1
ATOM 624 C C . GLY A 1 81 ? -0.230 -5.290 12.500 1.00 97.62 81 GLY A C 1
ATOM 625 O O . GLY A 1 81 ? -0.561 -6.160 11.697 1.00 97.62 81 GLY A O 1
ATOM 626 N N . ARG A 1 82 ? -0.992 -4.202 12.692 1.00 98.44 82 ARG A N 1
ATOM 627 C CA . ARG A 1 82 ? -2.272 -3.986 11.981 1.00 98.44 82 ARG A CA 1
ATOM 628 C C . ARG A 1 82 ? -2.126 -3.414 10.579 1.00 98.44 82 ARG A C 1
ATOM 630 O O . ARG A 1 82 ? -3.059 -3.538 9.789 1.00 98.44 82 ARG A O 1
ATOM 637 N N . ILE A 1 83 ? -0.992 -2.809 10.238 1.00 98.56 83 ILE A N 1
ATOM 638 C CA . ILE A 1 83 ? -0.626 -2.564 8.842 1.00 98.56 83 ILE A CA 1
ATOM 639 C C . ILE A 1 83 ? -0.136 -3.888 8.256 1.00 98.56 83 ILE A C 1
ATOM 641 O O . ILE A 1 83 ? 0.955 -4.355 8.565 1.00 98.56 83 ILE A O 1
ATOM 645 N N . ILE A 1 84 ? -0.969 -4.485 7.406 1.00 98.44 84 ILE A N 1
ATOM 646 C CA . ILE A 1 84 ? -0.782 -5.844 6.877 1.00 98.44 84 ILE A CA 1
ATOM 647 C C . ILE A 1 84 ? -0.211 -5.866 5.457 1.00 98.44 84 ILE A C 1
ATOM 649 O O . ILE A 1 84 ? -0.056 -6.932 4.860 1.00 98.44 84 ILE A O 1
ATOM 653 N N . GLY A 1 85 ? 0.043 -4.702 4.865 1.00 98.25 85 GLY A N 1
ATOM 654 C CA . GLY A 1 85 ? 0.410 -4.626 3.462 1.00 98.25 85 GLY A CA 1
ATOM 655 C C . GLY A 1 85 ? 0.646 -3.219 2.951 1.00 98.25 85 GLY A C 1
ATOM 656 O O . GLY A 1 85 ? 0.435 -2.233 3.660 1.00 98.25 85 GLY A O 1
ATOM 657 N N . MET A 1 86 ? 1.068 -3.144 1.691 1.00 98.06 86 MET A N 1
ATOM 658 C CA . MET A 1 86 ? 1.415 -1.896 1.017 1.00 98.06 86 MET A CA 1
ATOM 659 C C . MET A 1 86 ? 0.663 -1.747 -0.292 1.00 98.06 86 MET A C 1
ATOM 661 O O . MET A 1 86 ? 0.496 -2.707 -1.048 1.00 98.06 86 MET A O 1
ATOM 665 N N . ARG A 1 87 ? 0.236 -0.517 -0.576 1.00 96.62 87 ARG A N 1
ATOM 666 C CA . ARG A 1 87 ? -0.383 -0.168 -1.848 1.00 96.62 87 ARG A CA 1
ATOM 667 C C . ARG A 1 87 ? 0.663 0.263 -2.867 1.00 96.62 87 ARG A C 1
ATOM 669 O O . ARG A 1 87 ? 1.470 1.146 -2.592 1.00 96.62 87 ARG A O 1
ATOM 676 N N . LEU A 1 88 ? 0.590 -0.314 -4.066 1.00 94.06 88 LEU A N 1
ATOM 677 C CA . LEU A 1 88 ? 1.461 0.010 -5.198 1.00 94.06 88 LEU A CA 1
ATOM 678 C C . LEU A 1 88 ? 0.627 0.456 -6.402 1.00 94.06 88 LEU A C 1
ATOM 680 O O . LEU A 1 88 ? -0.334 -0.216 -6.782 1.00 94.06 88 LEU A O 1
ATOM 684 N N . GLY A 1 89 ? 0.994 1.603 -6.979 1.00 87.81 89 GLY A N 1
ATOM 685 C CA . GLY A 1 89 ? 0.332 2.182 -8.157 1.00 87.81 89 GLY A CA 1
ATOM 686 C C . GLY A 1 89 ? 1.113 2.034 -9.468 1.00 87.81 89 GLY A C 1
ATOM 687 O O . GLY A 1 89 ? 0.529 2.005 -10.546 1.00 87.81 89 GLY A O 1
ATOM 688 N N . THR A 1 90 ? 2.436 1.919 -9.372 1.00 87.00 90 THR A N 1
ATOM 689 C CA . THR A 1 90 ? 3.346 1.836 -10.518 1.00 87.00 90 THR A CA 1
ATOM 690 C C . THR A 1 90 ? 4.301 0.683 -10.280 1.00 87.00 90 THR A C 1
ATOM 692 O O . THR A 1 90 ? 4.878 0.590 -9.196 1.00 87.00 90 THR A O 1
ATOM 695 N N . LEU A 1 91 ? 4.460 -0.189 -11.276 1.00 90.94 91 LEU A N 1
ATOM 696 C CA . LEU A 1 91 ? 5.372 -1.338 -11.181 1.00 90.94 91 LEU A CA 1
ATOM 697 C C . LEU A 1 91 ? 6.729 -1.036 -11.821 1.00 90.94 91 LEU A C 1
ATOM 699 O O . LEU A 1 91 ? 7.752 -1.540 -11.364 1.00 90.94 91 LEU A O 1
ATOM 703 N N . GLY A 1 92 ? 6.740 -0.166 -12.835 1.00 89.56 92 GLY A N 1
ATOM 704 C CA . GLY A 1 92 ? 7.900 0.032 -13.699 1.00 89.56 92 GLY A CA 1
ATOM 705 C C . GLY A 1 92 ? 8.089 -1.147 -14.656 1.00 89.56 92 GLY A C 1
ATOM 706 O O . GLY A 1 92 ? 7.195 -1.975 -14.799 1.00 89.56 92 GLY A O 1
ATOM 707 N N . GLY A 1 93 ? 9.258 -1.214 -15.291 1.00 90.56 93 GLY A N 1
ATOM 708 C CA . GLY A 1 93 ? 9.547 -2.192 -16.341 1.00 90.56 93 GLY A CA 1
ATOM 709 C C . GLY A 1 93 ? 9.356 -1.626 -17.753 1.00 90.56 93 GLY A C 1
ATOM 710 O O . GLY A 1 93 ? 9.087 -0.427 -17.902 1.00 90.56 93 GLY A O 1
ATOM 711 N N . PRO A 1 94 ? 9.560 -2.461 -18.786 1.00 92.62 94 PRO A N 1
ATOM 712 C CA . PRO A 1 94 ? 9.354 -2.058 -20.172 1.00 92.62 94 PRO A CA 1
ATOM 713 C C . PRO A 1 94 ? 7.884 -1.707 -20.427 1.00 92.62 94 PRO A C 1
ATOM 715 O O . PRO A 1 94 ? 6.991 -2.187 -19.738 1.00 92.62 94 PRO A O 1
ATOM 718 N N . ALA A 1 95 ? 7.628 -0.838 -21.406 1.00 89.62 95 ALA A N 1
ATOM 719 C CA . ALA A 1 95 ? 6.264 -0.522 -21.838 1.00 89.62 95 ALA A CA 1
ATOM 720 C C . ALA A 1 95 ? 5.758 -1.489 -22.920 1.00 89.62 95 ALA A C 1
ATOM 722 O O . ALA A 1 95 ? 4.548 -1.682 -23.051 1.00 89.62 95 ALA A O 1
ATOM 723 N N . ASP A 1 96 ? 6.676 -2.064 -23.702 1.00 91.38 96 ASP A N 1
ATOM 724 C CA . ASP A 1 96 ? 6.376 -3.065 -24.720 1.00 91.38 96 ASP A CA 1
ATOM 725 C C . ASP A 1 96 ? 6.212 -4.447 -24.058 1.00 91.38 96 ASP A C 1
ATOM 727 O O . ASP A 1 96 ? 7.169 -4.947 -23.464 1.00 91.38 96 ASP A O 1
ATOM 731 N N . PRO A 1 97 ? 5.036 -5.098 -24.168 1.00 90.88 97 PRO A N 1
ATOM 732 C CA . PRO A 1 97 ? 4.801 -6.415 -23.579 1.00 90.88 97 PRO A CA 1
ATOM 733 C C . PRO A 1 97 ? 5.633 -7.547 -24.201 1.00 90.88 97 PRO A C 1
ATOM 735 O O . PRO A 1 97 ? 5.622 -8.657 -23.670 1.00 90.88 97 PRO A O 1
ATOM 738 N N . PHE A 1 98 ? 6.314 -7.309 -25.326 1.00 92.31 98 PHE A N 1
ATOM 739 C CA . PHE A 1 98 ? 7.221 -8.276 -25.947 1.00 92.31 98 PHE A CA 1
ATOM 740 C C . PHE A 1 98 ? 8.674 -8.132 -25.479 1.00 92.31 98 PHE A C 1
ATOM 742 O O . PHE A 1 98 ? 9.497 -9.004 -25.775 1.00 92.31 98 PHE A O 1
ATOM 749 N N . GLU A 1 99 ? 9.009 -7.064 -24.754 1.00 94.81 99 GLU A N 1
ATOM 750 C CA . GLU A 1 99 ? 10.321 -6.920 -24.132 1.00 94.81 99 GLU A CA 1
ATOM 751 C C . GLU A 1 99 ? 10.446 -7.810 -22.888 1.00 94.81 99 GLU A C 1
ATOM 753 O O . GLU A 1 99 ? 9.489 -8.068 -22.159 1.00 94.81 99 GLU A O 1
ATOM 758 N N . ALA A 1 100 ? 11.663 -8.294 -22.631 1.00 94.00 100 ALA A N 1
ATOM 759 C CA . ALA A 1 100 ? 11.925 -9.128 -21.467 1.00 94.00 100 ALA A CA 1
ATOM 760 C C . ALA A 1 100 ? 11.806 -8.315 -20.168 1.00 94.00 100 ALA A C 1
ATOM 762 O O . ALA A 1 100 ? 12.422 -7.259 -20.016 1.00 94.00 100 ALA A O 1
ATOM 763 N N . VAL A 1 101 ? 11.070 -8.854 -19.198 1.00 96.81 101 VAL A N 1
ATOM 764 C CA . VAL A 1 101 ? 10.914 -8.251 -17.872 1.00 96.81 101 VAL A CA 1
ATOM 765 C C . VAL A 1 101 ? 11.972 -8.808 -16.918 1.00 96.81 101 VAL A C 1
ATOM 767 O O . VAL A 1 101 ? 11.899 -9.962 -16.495 1.00 96.81 101 VAL A O 1
ATOM 770 N N . ASP A 1 102 ? 12.943 -7.978 -16.529 1.00 96.69 102 ASP A N 1
ATOM 771 C CA . ASP A 1 102 ? 13.839 -8.285 -15.407 1.00 96.69 102 ASP A CA 1
ATOM 772 C C . ASP A 1 102 ? 13.180 -7.901 -14.077 1.00 96.69 102 ASP A C 1
ATOM 774 O O . ASP A 1 102 ? 13.230 -6.748 -13.642 1.00 96.69 102 ASP A O 1
ATOM 778 N N . VAL A 1 103 ? 12.590 -8.890 -13.401 1.00 97.12 103 VAL A N 1
ATOM 779 C CA . VAL A 1 103 ? 11.915 -8.705 -12.107 1.00 97.12 103 VAL A CA 1
ATOM 780 C C . VAL A 1 103 ? 12.846 -8.121 -11.039 1.00 97.12 103 VAL A C 1
ATOM 782 O O . VAL A 1 103 ? 12.387 -7.348 -10.201 1.00 97.12 103 VAL A O 1
ATOM 785 N N . ARG A 1 104 ? 14.148 -8.440 -11.063 1.00 96.69 104 ARG A N 1
ATOM 786 C CA . ARG A 1 104 ? 15.113 -7.934 -10.069 1.00 96.69 104 ARG A CA 1
ATOM 787 C C . ARG A 1 104 ? 15.459 -6.466 -10.286 1.00 96.69 104 ARG A C 1
ATOM 789 O O . ARG A 1 104 ? 15.816 -5.783 -9.327 1.00 96.69 104 ARG A O 1
ATOM 796 N N . GLY A 1 105 ? 15.343 -6.000 -11.527 1.00 95.69 105 GLY A N 1
ATOM 797 C CA . GLY A 1 105 ? 15.546 -4.610 -11.921 1.00 95.69 105 GLY A CA 1
ATOM 798 C C . GLY A 1 105 ? 14.332 -3.707 -11.694 1.00 95.69 105 GLY A C 1
ATOM 799 O O . GLY A 1 105 ? 14.456 -2.489 -11.818 1.00 95.69 105 GLY A O 1
ATOM 800 N N . LEU A 1 106 ? 13.161 -4.259 -11.353 1.00 95.31 106 LEU A N 1
ATOM 801 C CA . LEU A 1 106 ? 11.961 -3.454 -11.122 1.00 95.31 106 LEU A CA 1
ATOM 802 C C . LEU A 1 106 ? 12.112 -2.573 -9.865 1.00 95.31 106 LEU A C 1
ATOM 804 O O . LEU A 1 106 ? 12.543 -3.073 -8.822 1.00 95.31 106 LEU A O 1
ATOM 808 N N . PRO A 1 107 ? 11.656 -1.304 -9.890 1.00 94.06 107 PRO A N 1
ATOM 809 C CA . PRO A 1 107 ? 11.687 -0.415 -8.720 1.00 94.06 107 PRO A CA 1
ATOM 810 C C . PRO A 1 107 ? 10.999 -1.002 -7.478 1.00 94.06 107 PRO A C 1
ATOM 812 O O . PRO A 1 107 ? 11.395 -0.755 -6.343 1.00 94.06 107 PRO A O 1
ATOM 815 N N . ILE A 1 108 ? 9.972 -1.823 -7.695 1.00 95.69 108 ILE A N 1
ATOM 816 C CA . ILE A 1 108 ? 9.179 -2.466 -6.643 1.00 95.69 108 ILE A CA 1
ATOM 817 C C . ILE A 1 108 ? 9.772 -3.787 -6.134 1.00 95.69 108 ILE A C 1
ATOM 819 O O . ILE A 1 108 ? 9.226 -4.358 -5.190 1.00 95.69 108 ILE A O 1
ATOM 823 N N . HIS A 1 109 ? 10.862 -4.292 -6.721 1.00 96.94 109 HIS A N 1
ATOM 824 C CA . HIS A 1 109 ? 11.402 -5.620 -6.409 1.00 96.94 109 HIS A CA 1
ATOM 825 C C . HIS A 1 109 ? 11.654 -5.811 -4.909 1.00 96.94 109 HIS A C 1
ATOM 827 O O . HIS A 1 109 ? 11.232 -6.808 -4.331 1.00 96.94 109 HIS A O 1
ATOM 833 N N . ARG A 1 110 ? 12.285 -4.827 -4.252 1.00 97.69 110 ARG A N 1
ATOM 834 C CA . ARG A 1 110 ? 12.590 -4.897 -2.811 1.00 97.69 110 ARG A CA 1
ATOM 835 C C . ARG A 1 110 ? 11.335 -4.917 -1.935 1.00 97.69 110 ARG A C 1
ATOM 837 O O . ARG A 1 110 ? 11.344 -5.554 -0.887 1.00 97.69 110 ARG A O 1
ATOM 844 N N . ILE A 1 111 ? 10.251 -4.271 -2.369 1.00 97.94 111 ILE A N 1
ATOM 845 C CA . ILE A 1 111 ? 8.961 -4.311 -1.663 1.00 97.94 111 ILE A CA 1
ATOM 846 C C . ILE A 1 111 ? 8.363 -5.719 -1.754 1.00 97.94 111 ILE A C 1
ATOM 848 O O . ILE A 1 111 ? 7.930 -6.265 -0.743 1.00 97.94 111 ILE A O 1
ATOM 852 N N . TRP A 1 112 ? 8.380 -6.324 -2.943 1.00 98.19 112 TRP A N 1
ATOM 853 C CA . TRP A 1 112 ? 7.878 -7.684 -3.159 1.00 98.19 112 TRP A CA 1
ATOM 854 C C . TRP A 1 112 ? 8.713 -8.739 -2.440 1.00 98.19 112 TRP A C 1
ATOM 856 O O . TRP A 1 112 ? 8.160 -9.640 -1.815 1.00 98.19 112 TRP A O 1
ATOM 866 N N . GLU A 1 113 ? 10.037 -8.595 -2.462 1.00 98.31 113 GLU A N 1
ATOM 867 C CA . GLU A 1 113 ? 10.942 -9.483 -1.742 1.00 98.31 113 GLU A CA 1
ATOM 868 C C . GLU A 1 113 ? 10.686 -9.431 -0.227 1.00 98.31 113 GLU A C 1
ATOM 870 O O . GLU A 1 113 ? 10.646 -10.468 0.438 1.00 98.31 113 GLU A O 1
ATOM 875 N N . HIS A 1 114 ? 10.466 -8.234 0.327 1.00 98.44 114 HIS A N 1
ATOM 876 C CA . HIS A 1 114 ? 10.132 -8.074 1.742 1.00 98.44 114 HIS A CA 1
ATOM 877 C C . HIS A 1 114 ? 8.749 -8.641 2.075 1.00 98.44 114 HIS A C 1
ATOM 879 O O . HIS A 1 114 ? 8.599 -9.365 3.059 1.00 98.44 114 HIS A O 1
ATOM 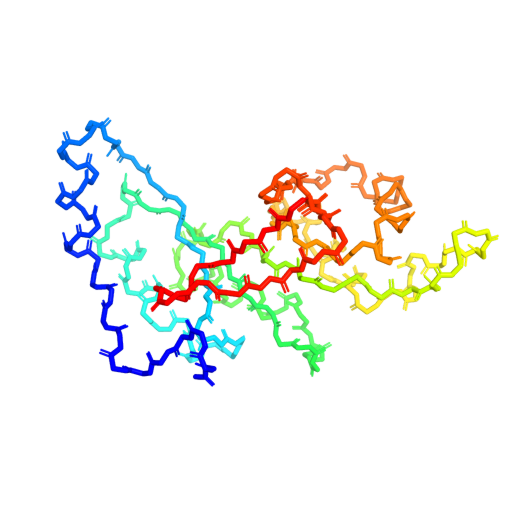885 N N . ALA A 1 115 ? 7.754 -8.394 1.218 1.00 98.50 115 ALA A N 1
ATOM 886 C CA . ALA A 1 115 ? 6.416 -8.962 1.363 1.00 98.50 115 ALA A CA 1
ATOM 887 C C . ALA A 1 115 ? 6.434 -10.495 1.357 1.00 98.50 115 ALA A C 1
ATOM 889 O O . ALA A 1 115 ? 5.811 -11.118 2.213 1.00 98.50 115 ALA A O 1
ATOM 890 N N . ALA A 1 116 ? 7.222 -11.103 0.470 1.00 98.38 116 ALA A N 1
ATOM 891 C CA . ALA A 1 116 ? 7.414 -12.546 0.395 1.00 98.38 116 ALA A CA 1
ATOM 892 C C . ALA A 1 116 ? 8.049 -13.137 1.665 1.00 98.38 116 ALA A C 1
ATOM 894 O O . ALA A 1 116 ? 7.700 -14.244 2.073 1.00 98.38 116 ALA A O 1
ATOM 895 N N . LYS A 1 117 ? 8.983 -12.409 2.293 1.00 98.31 117 LYS A N 1
ATOM 896 C CA . LYS A 1 117 ? 9.672 -12.833 3.526 1.00 98.31 117 LYS A CA 1
ATOM 897 C C . LYS A 1 117 ? 8.788 -12.731 4.772 1.00 98.31 117 LYS A C 1
ATOM 899 O O . LYS A 1 117 ? 9.000 -13.483 5.720 1.00 98.31 117 LYS A O 1
ATOM 904 N N . LYS A 1 118 ? 7.853 -11.778 4.797 1.00 97.94 118 LYS A N 1
ATOM 905 C CA . LYS A 1 118 ? 7.092 -11.383 5.996 1.00 97.94 118 LYS A CA 1
ATOM 906 C C . LYS A 1 118 ? 5.581 -11.628 5.898 1.00 97.94 118 LYS A C 1
ATOM 908 O O . LYS A 1 118 ? 4.871 -11.319 6.845 1.00 97.94 118 LYS A O 1
ATOM 913 N N . ASP A 1 119 ? 5.110 -12.186 4.782 1.00 97.81 119 ASP A N 1
ATOM 914 C CA . ASP A 1 119 ? 3.689 -12.409 4.473 1.00 97.81 119 ASP A CA 1
ATOM 915 C C . ASP A 1 119 ? 2.845 -11.115 4.465 1.00 97.81 119 ASP A C 1
ATOM 917 O O . ASP A 1 119 ? 1.697 -11.080 4.915 1.00 97.81 119 ASP A O 1
ATOM 921 N N . TYR A 1 120 ? 3.407 -10.030 3.918 1.00 98.56 120 TYR A N 1
ATOM 922 C CA . TYR A 1 120 ? 2.638 -8.808 3.668 1.00 98.56 120 TYR A CA 1
ATOM 923 C C . TYR A 1 120 ? 1.806 -8.921 2.386 1.00 98.56 120 TYR A C 1
ATOM 925 O O . TYR A 1 120 ? 2.230 -9.499 1.384 1.00 98.56 120 TYR A O 1
ATOM 933 N N . VAL A 1 121 ? 0.628 -8.298 2.400 1.00 98.25 121 VAL A N 1
ATOM 934 C CA . VAL A 1 121 ? -0.250 -8.189 1.230 1.00 98.25 121 VAL A CA 1
ATOM 935 C C . VAL A 1 121 ? 0.207 -7.047 0.322 1.00 98.25 121 VAL A C 1
ATOM 937 O O . VAL A 1 121 ? 0.483 -5.938 0.784 1.00 98.25 121 VAL A O 1
ATOM 940 N N . ILE A 1 122 ? 0.211 -7.280 -0.990 1.00 97.94 122 ILE A N 1
ATOM 941 C CA . ILE A 1 122 ? 0.359 -6.214 -1.986 1.00 97.94 122 ILE A CA 1
ATOM 942 C C . ILE A 1 122 ? -1.026 -5.785 -2.472 1.00 97.94 122 ILE A C 1
ATOM 944 O O . ILE A 1 122 ? -1.742 -6.542 -3.126 1.00 97.94 122 ILE A O 1
ATOM 948 N N . TRP A 1 123 ? -1.407 -4.547 -2.159 1.00 96.88 123 TRP A N 1
ATOM 949 C CA . TRP A 1 123 ? -2.632 -3.919 -2.651 1.00 96.88 123 TRP A CA 1
ATOM 950 C C . TRP A 1 123 ? -2.341 -3.220 -3.982 1.00 96.88 123 TRP A C 1
ATOM 952 O O . TRP A 1 123 ? -1.806 -2.109 -4.029 1.00 96.88 123 TRP A O 1
ATOM 962 N N . LEU A 1 124 ? -2.654 -3.889 -5.085 1.00 92.88 124 LEU A N 1
ATOM 963 C CA . LEU A 1 124 ? -2.179 -3.519 -6.410 1.00 92.88 124 LEU A CA 1
ATOM 964 C C . LEU A 1 124 ? -3.214 -2.687 -7.169 1.00 92.88 124 LEU A C 1
ATOM 966 O O . LEU A 1 124 ? -4.365 -3.091 -7.321 1.00 92.88 124 LEU A O 1
ATOM 970 N N . TYR A 1 125 ? -2.790 -1.531 -7.673 1.00 86.94 125 TYR A N 1
ATOM 971 C CA . TYR A 1 125 ? -3.568 -0.679 -8.573 1.00 86.94 125 TYR A CA 1
ATOM 972 C C . TYR A 1 125 ? -2.673 -0.244 -9.742 1.00 86.94 125 TYR A C 1
ATOM 974 O O . TYR A 1 125 ? -2.237 0.906 -9.771 1.00 86.94 125 TYR A O 1
ATOM 982 N N . PRO A 1 126 ? -2.296 -1.177 -10.638 1.00 85.94 126 PRO A N 1
ATOM 983 C CA . PRO A 1 126 ? -1.272 -0.920 -11.641 1.00 85.94 126 PRO A CA 1
ATOM 984 C C . PRO A 1 126 ? -1.797 0.019 -12.731 1.00 85.94 126 PRO A C 1
ATOM 986 O O . PRO A 1 126 ? -3.002 0.184 -12.912 1.00 85.94 126 PRO A O 1
ATOM 989 N N . ARG A 1 127 ? -0.896 0.613 -13.511 1.00 83.50 127 ARG A N 1
ATOM 990 C CA . ARG A 1 127 ? -1.272 1.273 -14.770 1.00 83.50 127 ARG A CA 1
ATOM 991 C C . ARG A 1 127 ? -1.497 0.215 -15.850 1.00 83.50 127 ARG A C 1
ATOM 993 O O . ARG A 1 127 ? -0.868 -0.837 -15.807 1.00 83.50 127 ARG A O 1
ATOM 1000 N N . ALA A 1 128 ? -2.312 0.520 -16.864 1.00 83.25 128 ALA A N 1
ATOM 1001 C CA . ALA A 1 128 ? -2.542 -0.392 -17.995 1.00 83.25 128 ALA A CA 1
ATOM 1002 C C . ALA A 1 128 ? -1.227 -0.838 -18.662 1.00 83.25 128 ALA A C 1
ATOM 1004 O O . ALA A 1 128 ? -1.043 -2.016 -18.944 1.00 83.25 128 ALA A O 1
ATOM 1005 N N . VAL A 1 129 ? -0.292 0.103 -18.838 1.00 85.88 129 VAL A N 1
ATOM 1006 C CA . VAL A 1 129 ? 1.036 -0.160 -19.415 1.00 85.88 129 VAL A CA 1
ATOM 1007 C C . VAL A 1 129 ? 1.865 -1.142 -18.581 1.00 85.88 129 VAL A C 1
ATOM 1009 O O . VAL A 1 129 ? 2.612 -1.927 -19.146 1.00 85.88 129 VAL A O 1
ATOM 1012 N N . ASP A 1 130 ? 1.671 -1.176 -17.261 1.00 89.06 130 ASP A N 1
ATOM 1013 C CA . ASP A 1 130 ? 2.423 -2.049 -16.355 1.00 89.06 130 ASP A CA 1
ATOM 1014 C C . ASP A 1 130 ? 1.758 -3.437 -16.200 1.00 89.06 130 ASP A C 1
ATOM 1016 O O . ASP A 1 130 ? 2.316 -4.324 -15.559 1.00 89.06 130 ASP A O 1
ATOM 1020 N N . ALA A 1 131 ? 0.552 -3.658 -16.742 1.00 88.44 131 ALA A N 1
ATOM 1021 C CA . ALA A 1 131 ? -0.239 -4.861 -16.454 1.00 88.44 131 ALA A CA 1
ATOM 1022 C C . ALA A 1 131 ? 0.455 -6.165 -16.889 1.00 88.44 131 ALA A C 1
ATOM 1024 O O . ALA A 1 131 ? 0.346 -7.182 -16.204 1.00 88.44 131 ALA A O 1
ATOM 1025 N N . HIS A 1 132 ? 1.211 -6.125 -17.989 1.00 91.38 132 HIS A N 1
ATOM 1026 C CA . HIS A 1 132 ? 1.957 -7.278 -18.501 1.00 91.38 132 HIS A CA 1
ATOM 1027 C C . HIS A 1 132 ? 3.146 -7.680 -17.608 1.00 91.38 132 HIS A C 1
ATOM 1029 O O . HIS A 1 132 ? 3.639 -8.795 -17.723 1.00 91.38 132 HIS A O 1
ATOM 1035 N N . VAL A 1 133 ? 3.577 -6.818 -16.680 1.00 94.56 133 VAL A N 1
ATOM 1036 C CA . VAL A 1 133 ? 4.650 -7.110 -15.713 1.00 94.56 133 VAL A CA 1
ATOM 1037 C C . VAL A 1 133 ? 4.158 -8.040 -14.595 1.00 94.56 133 VAL A C 1
ATOM 1039 O O . VAL A 1 133 ? 4.942 -8.765 -13.983 1.00 94.56 133 VAL A O 1
ATOM 1042 N N . VAL A 1 134 ? 2.849 -8.058 -14.323 1.00 93.88 134 VAL A N 1
ATOM 1043 C CA . VAL A 1 134 ? 2.266 -8.760 -13.169 1.00 93.88 134 VAL A CA 1
ATOM 1044 C C . VAL A 1 134 ? 2.477 -10.282 -13.187 1.00 93.88 134 VAL A C 1
ATOM 1046 O O . VAL A 1 134 ? 2.876 -10.813 -12.149 1.00 93.88 134 VAL A O 1
ATOM 1049 N N . PRO A 1 135 ? 2.283 -11.009 -14.307 1.00 95.00 135 PRO A N 1
ATOM 1050 C CA . PRO A 1 135 ? 2.564 -12.444 -14.358 1.00 95.00 135 PRO A CA 1
ATOM 1051 C C . PRO A 1 135 ? 4.006 -12.791 -13.964 1.00 95.00 135 PRO A C 1
ATOM 1053 O O . PRO A 1 135 ? 4.217 -13.733 -13.206 1.00 95.00 135 PRO A O 1
ATOM 1056 N N . HIS A 1 136 ? 4.987 -11.980 -14.375 1.00 97.12 136 HIS A N 1
ATOM 1057 C CA . HIS A 1 136 ? 6.395 -12.185 -14.016 1.00 97.12 136 HIS A CA 1
ATOM 1058 C C . HIS A 1 136 ? 6.647 -12.021 -12.510 1.00 97.12 136 HIS A C 1
ATOM 1060 O O . HIS A 1 136 ? 7.442 -12.756 -11.924 1.00 97.12 136 HIS A O 1
ATOM 1066 N N . LEU A 1 137 ? 5.943 -11.091 -11.856 1.00 97.31 137 LEU A N 1
ATOM 1067 C CA . LEU A 1 137 ? 5.996 -10.944 -10.399 1.00 97.31 137 LEU A CA 1
ATOM 1068 C C . LEU A 1 137 ? 5.400 -12.163 -9.684 1.00 97.31 137 LEU A C 1
ATOM 1070 O O . LEU A 1 137 ? 5.945 -12.591 -8.671 1.00 97.31 137 LEU A O 1
ATOM 1074 N N . PHE A 1 138 ? 4.324 -12.753 -10.211 1.00 96.75 138 PHE A N 1
ATOM 1075 C CA . PHE A 1 138 ? 3.727 -13.969 -9.644 1.00 96.75 138 PHE A CA 1
ATOM 1076 C C . PHE A 1 138 ? 4.603 -15.207 -9.833 1.00 96.75 138 PHE A C 1
ATOM 1078 O O . PHE A 1 138 ? 4.672 -16.039 -8.932 1.00 96.75 138 PHE A O 1
ATOM 1085 N N . GLU A 1 139 ? 5.307 -15.320 -10.959 1.00 97.81 139 GLU A N 1
ATOM 1086 C CA . GLU A 1 139 ? 6.294 -16.384 -11.170 1.00 97.81 139 GLU A CA 1
ATOM 1087 C C . GLU A 1 139 ? 7.472 -16.267 -10.194 1.00 97.81 139 GLU A C 1
ATOM 1089 O O . GLU A 1 139 ? 7.924 -17.269 -9.640 1.00 97.81 139 GLU A O 1
ATOM 1094 N N . ALA A 1 140 ? 7.956 -15.045 -9.955 1.00 98.00 140 ALA A N 1
ATOM 1095 C CA . 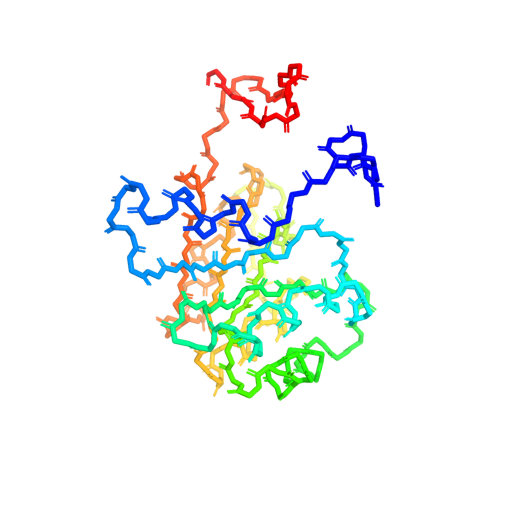ALA A 1 140 ? 9.076 -14.793 -9.052 1.00 98.00 140 ALA A CA 1
ATOM 1096 C C . ALA A 1 140 ? 8.697 -14.889 -7.562 1.00 98.00 140 ALA A C 1
ATOM 1098 O O . ALA A 1 140 ? 9.526 -15.294 -6.744 1.00 98.00 140 ALA A O 1
ATOM 1099 N N . PHE A 1 141 ? 7.463 -14.521 -7.206 1.00 98.31 141 PHE A N 1
ATOM 1100 C CA . PHE A 1 141 ? 6.973 -14.445 -5.827 1.00 98.31 141 PHE A CA 1
ATOM 1101 C C . PHE A 1 141 ? 5.607 -15.136 -5.656 1.00 98.31 141 PHE A C 1
ATOM 1103 O O . PHE A 1 141 ? 4.629 -14.489 -5.263 1.00 98.31 141 PHE A O 1
ATOM 1110 N N . PRO A 1 142 ? 5.507 -16.453 -5.911 1.00 98.06 142 PRO A N 1
ATOM 1111 C CA . PRO A 1 142 ? 4.230 -17.171 -5.916 1.00 98.06 142 PRO A CA 1
ATOM 1112 C C . PRO A 1 142 ? 3.527 -17.215 -4.549 1.00 98.06 142 PRO A C 1
ATOM 1114 O O . PRO A 1 142 ? 2.341 -17.521 -4.475 1.00 98.06 142 PRO A O 1
ATOM 1117 N N . GLN A 1 143 ? 4.243 -16.926 -3.460 1.00 97.88 143 GLN A N 1
ATOM 1118 C CA . GLN A 1 143 ? 3.704 -16.876 -2.101 1.00 97.88 143 GLN A CA 1
ATOM 1119 C C . GLN A 1 143 ? 3.084 -15.523 -1.726 1.00 97.88 143 GLN A C 1
ATOM 1121 O O . GLN A 1 143 ? 2.398 -15.436 -0.708 1.00 97.88 143 GLN A O 1
ATOM 1126 N N . VAL A 1 144 ? 3.347 -14.456 -2.487 1.00 98.44 144 VAL A N 1
ATOM 1127 C CA . VAL A 1 144 ? 2.873 -13.115 -2.130 1.00 98.44 144 VAL A CA 1
ATOM 1128 C C . VAL A 1 144 ? 1.378 -13.011 -2.401 1.00 98.44 144 VAL A C 1
ATOM 1130 O O . VAL A 1 144 ? 0.909 -13.195 -3.523 1.00 98.44 144 VAL A O 1
ATOM 1133 N N . ARG A 1 145 ? 0.615 -12.666 -1.361 1.00 97.75 145 ARG A N 1
ATOM 1134 C CA . ARG A 1 145 ? -0.820 -12.401 -1.481 1.00 97.75 145 ARG A CA 1
ATOM 1135 C C . ARG A 1 145 ? -1.031 -11.039 -2.127 1.00 97.75 145 ARG A C 1
ATOM 1137 O O . ARG A 1 145 ? -0.575 -10.019 -1.609 1.00 97.75 145 ARG A O 1
ATOM 1144 N N . VAL A 1 146 ? -1.761 -11.020 -3.237 1.00 96.81 146 VAL A N 1
ATOM 1145 C CA . VAL A 1 146 ? -2.040 -9.793 -3.989 1.00 96.81 146 VAL A CA 1
ATOM 1146 C C . VAL A 1 146 ? -3.536 -9.544 -4.064 1.00 96.81 146 VAL A C 1
ATOM 1148 O O . VAL A 1 146 ? -4.309 -10.415 -4.456 1.00 96.81 146 VAL A O 1
ATOM 1151 N N . VAL A 1 147 ? -3.938 -8.329 -3.700 1.00 95.62 147 VAL A N 1
ATOM 1152 C CA . VAL A 1 147 ? -5.302 -7.828 -3.869 1.00 95.62 147 VAL A CA 1
ATOM 1153 C C . VAL A 1 147 ? -5.293 -6.859 -5.037 1.00 95.62 147 VAL A C 1
ATOM 1155 O O . VAL A 1 147 ? -4.725 -5.772 -4.940 1.00 95.62 147 VAL A O 1
ATOM 1158 N N . PHE A 1 148 ? -5.938 -7.235 -6.138 1.00 91.81 148 PHE A N 1
ATOM 1159 C CA . PHE A 1 148 ? -6.186 -6.302 -7.229 1.00 91.81 148 PHE A CA 1
ATOM 1160 C C . PHE A 1 148 ? -7.312 -5.354 -6.849 1.00 91.81 148 PHE A C 1
ATOM 1162 O O . PHE A 1 148 ? -8.481 -5.732 -6.760 1.00 91.81 148 PHE A O 1
ATOM 1169 N N . ASN A 1 149 ? -6.949 -4.101 -6.632 1.00 84.81 149 ASN A N 1
ATOM 1170 C CA . ASN A 1 149 ? -7.909 -3.055 -6.366 1.00 84.81 149 ASN A CA 1
ATOM 1171 C C . ASN A 1 149 ? -8.724 -2.746 -7.628 1.00 84.81 149 ASN A C 1
ATOM 1173 O O . ASN A 1 149 ? -8.193 -2.833 -8.729 1.00 84.81 149 ASN A O 1
ATOM 1177 N N . HIS A 1 150 ? -9.993 -2.367 -7.466 1.00 85.25 150 HIS A N 1
ATOM 1178 C CA . HIS A 1 150 ? -10.864 -1.892 -8.553 1.00 85.25 150 HIS A CA 1
ATOM 1179 C C . HIS A 1 150 ? -10.890 -2.783 -9.816 1.00 85.25 150 HIS A C 1
ATOM 1181 O O . HIS A 1 150 ? -10.970 -2.266 -10.925 1.00 85.25 150 HIS A O 1
ATOM 1187 N N . LEU A 1 151 ? -10.850 -4.115 -9.643 1.00 79.38 151 LEU A N 1
ATOM 1188 C CA . LEU A 1 151 ? -10.800 -5.097 -10.741 1.00 79.38 151 LEU A CA 1
ATOM 1189 C C . LEU A 1 151 ? -9.561 -4.930 -11.647 1.00 79.38 151 LEU A C 1
ATOM 1191 O O . LEU A 1 151 ? -9.635 -5.124 -12.856 1.00 79.38 151 LEU A O 1
ATOM 1195 N N . MET A 1 152 ? -8.411 -4.614 -11.037 1.00 76.50 152 MET A N 1
ATOM 1196 C CA . MET A 1 152 ? -7.165 -4.188 -11.685 1.00 76.50 152 MET A CA 1
ATOM 1197 C C . MET A 1 152 ? -7.272 -2.779 -12.287 1.00 76.50 152 MET A C 1
ATOM 1199 O O . MET A 1 152 ? -7.524 -1.792 -11.599 1.00 76.50 152 MET A O 1
ATOM 1203 N N . VAL A 1 153 ? -7.027 -2.700 -13.589 1.00 65.69 153 VAL A N 1
ATOM 1204 C CA . VAL A 1 153 ? -7.291 -1.569 -14.440 1.00 65.69 153 VAL A CA 1
ATOM 1205 C C . VAL A 1 153 ? -8.579 -1.949 -15.154 1.00 65.69 153 VAL A C 1
ATOM 1207 O O . VAL A 1 153 ? -8.582 -2.898 -15.935 1.00 65.69 153 VAL A O 1
ATOM 1210 N N . CYS A 1 154 ? -9.662 -1.219 -14.916 1.00 55.19 154 CYS A N 1
ATOM 1211 C CA . CYS A 1 154 ? -10.674 -1.038 -15.952 1.00 55.19 154 CYS A CA 1
ATOM 1212 C C . CYS A 1 154 ? -10.329 0.277 -16.657 1.00 55.19 154 CYS A C 1
ATOM 1214 O O . CYS A 1 154 ? -10.783 1.327 -16.200 1.00 55.19 154 CYS A O 1
ATOM 1216 N N . PRO A 1 155 ? -9.467 0.283 -17.692 1.00 57.16 155 PRO A N 1
ATOM 1217 C CA . PRO A 1 155 ? -9.286 1.459 -18.507 1.00 57.16 155 PRO A CA 1
ATOM 1218 C C . PRO A 1 155 ? -10.335 1.406 -19.614 1.00 57.16 155 PRO A C 1
ATOM 1220 O O . PRO A 1 155 ? -10.210 0.649 -20.578 1.00 57.16 155 PRO A O 1
ATOM 1223 N N . GLY A 1 156 ? -11.345 2.249 -19.485 1.00 55.06 156 GLY A N 1
ATOM 1224 C CA . GLY A 1 156 ? -11.967 2.832 -20.660 1.00 55.06 156 GLY A CA 1
ATOM 1225 C C . GLY A 1 156 ? -10.972 3.611 -21.494 1.00 55.06 156 GLY A C 1
ATOM 1226 O O . GLY A 1 156 ? -9.871 3.920 -21.017 1.00 55.06 156 GLY A O 1
ATOM 1227 N N . PRO A 1 157 ? -11.333 4.003 -22.725 1.00 59.31 157 PRO A N 1
ATOM 1228 C CA . PRO A 1 157 ? -10.553 4.991 -23.465 1.00 59.31 157 PRO A CA 1
ATOM 1229 C C . PRO A 1 157 ? -10.301 6.281 -22.660 1.00 59.31 157 PRO A C 1
ATOM 1231 O O . PRO A 1 157 ? -9.377 7.026 -22.996 1.00 59.31 157 PRO A O 1
ATOM 1234 N N . LYS A 1 158 ? -11.081 6.561 -21.606 1.00 67.50 158 LYS A N 1
ATOM 1235 C CA . LYS A 1 158 ? -10.891 7.685 -20.691 1.00 67.50 158 LYS A CA 1
ATOM 1236 C C . LYS A 1 158 ? -10.863 7.268 -19.225 1.00 67.50 158 LYS A C 1
ATOM 1238 O O . LYS A 1 158 ? -11.611 6.416 -18.762 1.00 67.50 158 LYS A O 1
ATOM 1243 N N . PHE A 1 159 ? -10.041 7.997 -18.476 1.00 74.50 159 PHE A N 1
ATOM 1244 C CA . PHE A 1 159 ? -10.040 8.032 -17.019 1.00 74.50 159 PHE A CA 1
ATOM 1245 C C . PHE A 1 159 ? -10.200 9.486 -16.575 1.00 74.50 159 PHE A C 1
ATOM 1247 O O . PHE A 1 159 ? -9.489 10.364 -17.068 1.00 74.50 159 PHE A O 1
ATOM 1254 N N . TRP A 1 160 ? -11.143 9.762 -15.679 1.00 80.88 160 TRP A N 1
ATOM 1255 C CA . TRP A 1 160 ? -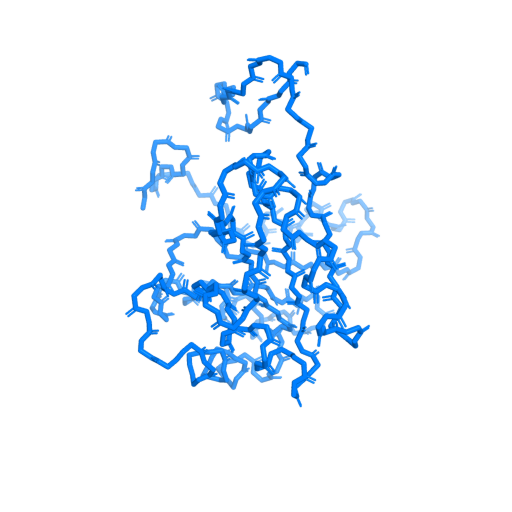11.384 11.112 -15.164 1.00 80.88 160 TRP A CA 1
ATOM 1256 C C . TRP A 1 160 ? -11.848 11.072 -13.709 1.00 80.88 160 TRP A C 1
ATOM 1258 O O . TRP A 1 160 ? -12.090 10.006 -13.150 1.00 80.88 160 TRP A O 1
ATOM 1268 N N . TRP A 1 161 ? -11.972 12.240 -13.085 1.00 80.88 161 TRP A N 1
ATOM 1269 C CA . TRP A 1 161 ? -12.579 12.384 -11.765 1.00 80.88 161 TRP A CA 1
ATOM 1270 C C . TRP A 1 161 ? -13.897 13.135 -11.899 1.00 80.88 161 TRP A C 1
ATOM 1272 O O . TRP A 1 161 ? -13.974 14.115 -12.638 1.00 80.88 161 TRP A O 1
ATOM 1282 N N . ASP A 1 162 ? -14.933 12.669 -11.207 1.00 81.12 162 ASP A N 1
ATOM 1283 C CA . ASP A 1 162 ? -16.192 13.408 -11.121 1.00 81.12 162 ASP A CA 1
ATOM 1284 C C . ASP A 1 162 ? -16.090 14.612 -10.166 1.00 81.12 162 ASP A C 1
ATOM 1286 O O . ASP A 1 162 ? -15.092 14.785 -9.462 1.00 81.12 162 ASP A O 1
ATOM 1290 N N . ASP A 1 163 ? -17.156 15.412 -10.078 1.00 80.94 163 ASP A N 1
ATOM 1291 C CA . ASP A 1 163 ? -17.229 16.591 -9.196 1.00 80.94 163 ASP A CA 1
ATOM 1292 C C . ASP A 1 163 ? -17.041 16.258 -7.702 1.00 80.94 163 ASP A C 1
ATOM 1294 O O . ASP A 1 163 ? -16.842 17.142 -6.871 1.00 80.94 163 ASP A O 1
ATOM 1298 N N . LYS A 1 164 ? -17.111 14.972 -7.332 1.00 76.12 164 LYS A N 1
ATOM 1299 C CA . LYS A 1 164 ? -16.881 14.468 -5.971 1.00 76.12 164 LYS A CA 1
ATOM 1300 C C . LYS A 1 164 ? -15.466 13.908 -5.794 1.00 76.12 164 LYS A C 1
ATOM 1302 O O . LYS A 1 164 ? -15.187 13.275 -4.770 1.00 76.12 164 LYS A O 1
ATOM 1307 N N . GLY A 1 165 ? -14.575 14.092 -6.768 1.00 72.44 165 GLY A N 1
ATOM 1308 C CA . GLY A 1 165 ? -13.209 13.572 -6.753 1.00 72.44 165 GLY A CA 1
ATOM 1309 C C . GLY A 1 165 ? -13.147 12.044 -6.776 1.00 72.44 165 GLY A C 1
ATOM 1310 O O . GLY A 1 165 ? -12.189 11.465 -6.263 1.00 72.44 165 GLY A O 1
ATOM 1311 N N . ARG A 1 166 ? -14.167 11.364 -7.314 1.00 76.88 166 ARG A N 1
ATOM 1312 C CA . ARG A 1 166 ? -14.173 9.902 -7.458 1.00 76.88 166 ARG A CA 1
ATOM 1313 C C . ARG A 1 166 ? -13.639 9.530 -8.8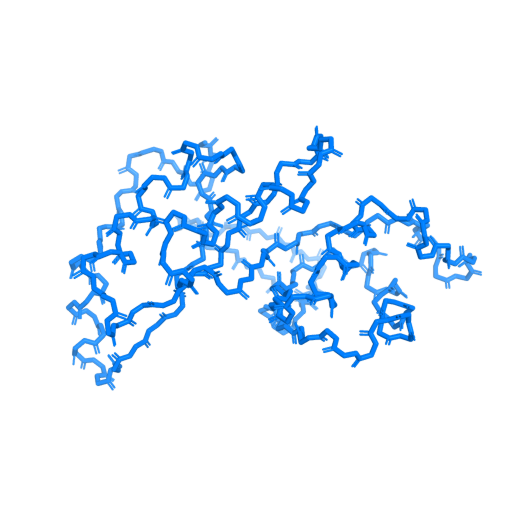42 1.00 76.88 166 ARG A C 1
ATOM 1315 O O . ARG A 1 166 ? -14.128 10.095 -9.820 1.00 76.88 166 ARG A O 1
ATOM 1322 N N . PRO A 1 167 ? -12.693 8.581 -8.948 1.00 75.19 167 PRO A N 1
ATOM 1323 C CA . PRO A 1 167 ? -12.214 8.121 -10.245 1.00 75.19 167 PRO A CA 1
ATOM 1324 C C . PRO A 1 167 ? -13.348 7.451 -11.031 1.00 75.19 167 PRO A C 1
ATOM 1326 O O . PRO A 1 167 ? -14.159 6.726 -10.453 1.00 75.19 167 PRO A O 1
ATOM 1329 N N . GLN A 1 168 ? -13.401 7.719 -12.329 1.00 75.19 168 GLN A N 1
ATOM 1330 C CA . GLN A 1 168 ? -14.336 7.172 -13.307 1.00 75.19 168 GLN A CA 1
ATOM 1331 C C . GLN A 1 168 ? -13.553 6.648 -14.518 1.00 75.19 168 GLN A C 1
ATOM 1333 O O . GLN A 1 168 ? -12.500 7.192 -14.859 1.00 75.19 168 GLN A O 1
ATOM 1338 N N . ALA A 1 169 ? -14.089 5.614 -15.161 1.00 72.00 169 ALA A N 1
ATOM 1339 C CA . ALA A 1 169 ? -13.598 5.058 -16.418 1.00 72.00 169 ALA A CA 1
ATOM 1340 C C . ALA A 1 169 ? -14.794 4.630 -17.288 1.00 72.00 169 ALA A C 1
ATOM 1342 O O . ALA A 1 169 ? -15.835 4.272 -16.728 1.00 72.00 169 ALA A O 1
ATOM 1343 N N . ASP A 1 170 ? -14.660 4.718 -18.615 1.00 65.31 170 ASP A N 1
ATOM 1344 C CA . ASP A 1 170 ? -15.676 4.295 -19.602 1.00 65.31 170 ASP A CA 1
ATOM 1345 C C . ASP A 1 170 ? -15.351 2.970 -20.316 1.00 65.31 170 ASP A C 1
ATOM 1347 O O . ASP A 1 170 ? -14.483 2.231 -19.814 1.00 65.31 170 ASP A O 1
#

Radius of gyration: 16.92 Å; chains: 1; bounding box: 42×38×45 Å

Sequence (170 aa):
VSDHLPAEREAPVELFLERMQTHGIDGAVLVQIGGTSFEHHAYLLRCLREYPDRFLGIGLVPPDCDDPGAHIDRLADASDGRIIGMRLGTLGGPADPFEAVDVRGLPIHRIWEHAAKKDYVIWLYPRAVDAHVVPHLFEAFPQVRVVFNHLMVCPGPKFWWDDKGRPQAD

Organism: NCBI:txid408172

Foldseek 3Di:
DDPLCDPPDDDDVVVVVVVCVVVVNQADEAEQDQDADPVSCPRVLVCCVVCVRHYAYAHEHDLPDPQSLVVQVVNCVSNVNRHQAYEDAEFDADLDLPDDGDLCPTSCNNVLVSCLVVVGEYEYQYDPSCPSVVVVSCVVRVSHHYDQPPVHDPAAVDWDADPNSHIDHD

InterPro domains:
  IPR006680 Amidohydrolase-related [PF04909] (10-151)
  IPR032466 Metal-dependent hydrolase [SSF51556] (8-151)